Protein AF-A0A7W0XUT1-F1 (afdb_monomer)

Secondary structure (DSSP, 8-state):
-HHHHHHHHHHHHHHHHHHHHHHHHHHHHHGGG-HHHHHHHHHHHHHHTT-EEEEEEEETTEEEEEEEEEEEETTTEEEEEEEEEEE--S-----

pLDDT: mean 86.57, std 13.82, range [51.31, 97.94]

Structure (mmCIF, N/CA/C/O backbone):
data_AF-A0A7W0XUT1-F1
#
_entry.id   AF-A0A7W0XUT1-F1
#
loop_
_atom_site.group_PDB
_atom_site.id
_atom_site.type_symbol
_atom_site.label_atom_id
_atom_site.label_alt_id
_atom_site.label_comp_id
_atom_site.label_asym_id
_atom_site.label_entity_id
_atom_site.label_seq_id
_atom_site.pdbx_PDB_ins_code
_atom_site.Cartn_x
_atom_site.Cartn_y
_atom_site.Cartn_z
_atom_site.occupancy
_atom_site.B_iso_or_equiv
_atom_site.auth_seq_id
_atom_site.auth_comp_id
_atom_site.auth_asym_id
_atom_site.auth_atom_id
_atom_site.pdbx_PDB_model_num
ATOM 1 N N . MET A 1 1 ? 29.095 6.096 -16.120 1.00 51.56 1 MET A N 1
ATOM 2 C CA . MET A 1 1 ? 27.769 5.636 -16.597 1.00 51.56 1 MET A CA 1
ATOM 3 C C . MET A 1 1 ? 27.053 4.682 -15.627 1.00 51.56 1 MET A C 1
ATOM 5 O O . MET A 1 1 ? 25.838 4.635 -15.679 1.00 51.56 1 MET A O 1
ATOM 9 N N . PHE A 1 2 ? 27.736 4.001 -14.688 1.00 54.06 2 PHE A N 1
ATOM 10 C CA . PHE A 1 2 ? 27.091 3.185 -13.634 1.00 54.06 2 PHE A CA 1
ATOM 11 C C . PHE A 1 2 ? 26.157 3.965 -12.680 1.00 54.06 2 PHE A C 1
ATOM 13 O O . PHE A 1 2 ? 25.165 3.417 -12.208 1.00 54.06 2 PHE A O 1
ATOM 20 N N . GLY A 1 3 ? 26.427 5.254 -12.436 1.00 58.75 3 GLY A N 1
ATOM 21 C CA . GLY A 1 3 ? 25.627 6.084 -11.522 1.00 58.75 3 GLY A CA 1
ATOM 22 C C . GLY A 1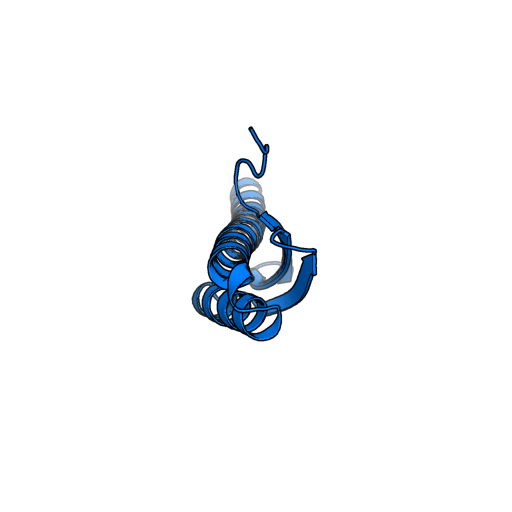 3 ? 24.197 6.391 -11.993 1.00 58.75 3 GLY A C 1
ATOM 23 O O . GLY A 1 3 ? 23.312 6.547 -11.160 1.00 58.75 3 GLY A O 1
ATOM 24 N N . LEU A 1 4 ? 23.941 6.417 -13.308 1.00 59.56 4 LEU A N 1
ATOM 25 C CA . LEU A 1 4 ? 22.595 6.663 -13.850 1.00 59.56 4 LEU A CA 1
ATOM 26 C C . LEU A 1 4 ? 21.668 5.448 -13.664 1.00 59.56 4 LEU A C 1
ATOM 28 O O . LEU A 1 4 ? 20.473 5.622 -13.449 1.00 59.56 4 LEU A O 1
ATOM 32 N N . TYR A 1 5 ? 22.221 4.231 -13.677 1.00 57.72 5 TYR A N 1
ATOM 33 C CA . TYR A 1 5 ? 21.459 2.987 -13.500 1.00 57.72 5 TYR A CA 1
ATOM 34 C C . TYR A 1 5 ? 21.072 2.721 -12.045 1.00 57.72 5 TYR A C 1
ATOM 36 O O . TYR A 1 5 ? 19.967 2.265 -11.764 1.00 57.72 5 TYR A O 1
ATOM 44 N N . LEU A 1 6 ? 21.965 3.041 -11.106 1.00 62.06 6 LEU A N 1
ATOM 45 C CA . LEU A 1 6 ? 21.640 2.989 -9.681 1.00 62.06 6 LEU A CA 1
ATOM 46 C C . LEU A 1 6 ? 20.543 4.011 -9.341 1.00 62.06 6 LEU A C 1
ATOM 48 O O . LEU A 1 6 ? 19.631 3.701 -8.580 1.00 62.06 6 LEU A O 1
ATOM 52 N N . GLY A 1 7 ? 20.580 5.196 -9.963 1.00 64.06 7 GLY A N 1
ATOM 53 C CA . GLY A 1 7 ? 19.574 6.241 -9.763 1.00 64.06 7 GLY A CA 1
ATOM 54 C C . GLY A 1 7 ? 18.156 5.832 -10.179 1.00 64.06 7 GLY A C 1
ATOM 55 O O . GLY A 1 7 ? 17.206 6.099 -9.444 1.00 64.06 7 GLY A O 1
ATOM 56 N N . SER A 1 8 ? 17.992 5.148 -11.315 1.00 65.69 8 SER A N 1
ATOM 57 C CA . SER A 1 8 ? 16.670 4.722 -11.797 1.00 65.69 8 SER A CA 1
ATOM 58 C C . SER A 1 8 ? 16.069 3.587 -10.962 1.00 65.69 8 SER A C 1
ATOM 60 O O . SER A 1 8 ? 14.876 3.625 -10.658 1.00 65.69 8 SER A O 1
ATOM 62 N N . ALA A 1 9 ? 16.886 2.624 -10.525 1.00 66.75 9 ALA A N 1
ATOM 63 C CA . ALA A 1 9 ? 16.443 1.543 -9.642 1.00 66.75 9 ALA A CA 1
ATOM 64 C C . ALA A 1 9 ? 16.015 2.062 -8.256 1.00 66.75 9 ALA A C 1
ATOM 66 O O . ALA A 1 9 ? 14.963 1.678 -7.740 1.00 66.75 9 ALA A O 1
ATOM 67 N N . VAL A 1 10 ? 16.791 2.985 -7.675 1.00 74.56 10 VAL A N 1
ATOM 68 C CA . VAL A 1 10 ? 16.459 3.623 -6.389 1.00 74.56 10 VAL A CA 1
ATOM 69 C C . VAL A 1 10 ? 15.175 4.443 -6.500 1.00 74.56 10 VAL A C 1
ATOM 71 O O . VAL A 1 10 ? 14.326 4.376 -5.613 1.00 74.56 10 VAL A O 1
ATOM 74 N N . LEU A 1 11 ? 14.979 5.163 -7.607 1.00 76.06 11 LEU A N 1
ATOM 75 C CA . LEU A 1 11 ? 13.768 5.949 -7.825 1.00 76.06 11 LEU A CA 1
ATOM 76 C C . LEU A 1 11 ? 12.512 5.071 -7.957 1.00 76.06 11 LEU A C 1
ATOM 78 O O . LEU A 1 11 ? 11.473 5.416 -7.396 1.00 76.06 11 LEU A O 1
ATOM 82 N N . ALA A 1 12 ? 12.596 3.935 -8.657 1.00 75.88 12 ALA A N 1
ATOM 83 C CA . ALA A 1 12 ? 11.486 2.983 -8.760 1.00 75.88 12 ALA A CA 1
ATOM 84 C C . ALA A 1 12 ? 11.105 2.409 -7.384 1.00 75.88 12 ALA A C 1
ATOM 86 O O . ALA A 1 12 ? 9.926 2.370 -7.029 1.00 75.88 12 ALA A O 1
ATOM 87 N N . ARG A 1 13 ? 12.104 2.052 -6.566 1.00 81.25 13 ARG A N 1
ATOM 88 C CA . ARG A 1 13 ? 11.886 1.580 -5.193 1.00 81.25 13 ARG A CA 1
ATOM 89 C C . ARG A 1 13 ? 11.253 2.648 -4.304 1.00 81.25 13 ARG A C 1
ATOM 91 O O . ARG A 1 13 ? 10.276 2.364 -3.619 1.00 81.25 13 ARG A O 1
ATOM 98 N N . HIS A 1 14 ? 11.773 3.871 -4.350 1.00 86.56 14 HIS A N 1
ATOM 99 C CA . HIS A 1 14 ? 11.273 4.968 -3.526 1.00 86.56 14 HIS A CA 1
ATOM 100 C C . HIS A 1 14 ? 9.825 5.338 -3.871 1.00 86.56 14 HIS A C 1
ATOM 102 O O . HIS A 1 14 ? 9.035 5.656 -2.983 1.00 86.56 14 HIS A O 1
ATOM 108 N N . ARG A 1 15 ? 9.447 5.238 -5.152 1.00 85.69 15 ARG A N 1
ATOM 109 C CA . ARG A 1 15 ? 8.051 5.392 -5.580 1.00 85.69 15 ARG A CA 1
ATOM 110 C C . ARG A 1 15 ? 7.151 4.303 -5.014 1.00 85.69 15 ARG A C 1
ATOM 112 O O . ARG A 1 15 ? 6.073 4.631 -4.530 1.00 85.69 15 ARG A O 1
ATOM 119 N N . ALA A 1 16 ? 7.585 3.044 -5.048 1.00 90.06 16 ALA A N 1
ATOM 120 C CA . ALA A 1 16 ? 6.805 1.941 -4.492 1.00 90.06 16 ALA A CA 1
ATOM 121 C C . ALA A 1 16 ? 6.599 2.096 -2.975 1.00 90.06 16 ALA A C 1
ATOM 123 O O . ALA A 1 16 ? 5.487 1.911 -2.488 1.00 90.06 16 ALA A O 1
ATOM 124 N N . GLU A 1 17 ? 7.637 2.498 -2.237 1.00 92.06 17 GLU A N 1
ATOM 125 C CA . GLU A 1 17 ? 7.540 2.773 -0.795 1.00 92.06 17 GLU A CA 1
ATOM 126 C C . GLU A 1 17 ? 6.620 3.968 -0.505 1.00 92.06 17 GLU A C 1
ATOM 128 O O . GLU A 1 17 ? 5.675 3.832 0.266 1.00 92.06 17 GLU A O 1
ATOM 133 N N . SER A 1 18 ? 6.791 5.083 -1.222 1.00 94.00 18 SER A N 1
ATOM 134 C CA . SER A 1 18 ? 5.929 6.267 -1.074 1.00 94.00 18 SER A CA 1
ATOM 135 C C . SER A 1 18 ? 4.456 5.961 -1.378 1.00 94.00 18 SER A C 1
ATOM 137 O O . SER A 1 18 ? 3.557 6.445 -0.691 1.00 94.00 18 SER A O 1
ATOM 139 N N . ALA A 1 19 ? 4.191 5.145 -2.403 1.00 94.38 19 ALA A N 1
ATOM 140 C CA . ALA A 1 19 ? 2.840 4.706 -2.740 1.00 94.38 19 ALA A CA 1
ATOM 141 C C . ALA A 1 19 ? 2.241 3.820 -1.639 1.00 94.38 19 ALA A C 1
ATOM 143 O O . ALA A 1 19 ? 1.073 3.993 -1.287 1.00 94.38 19 ALA A O 1
ATOM 144 N N . ALA A 1 20 ? 3.035 2.907 -1.069 1.00 95.38 20 ALA A N 1
ATOM 145 C CA . ALA A 1 20 ? 2.606 2.072 0.045 1.00 95.38 20 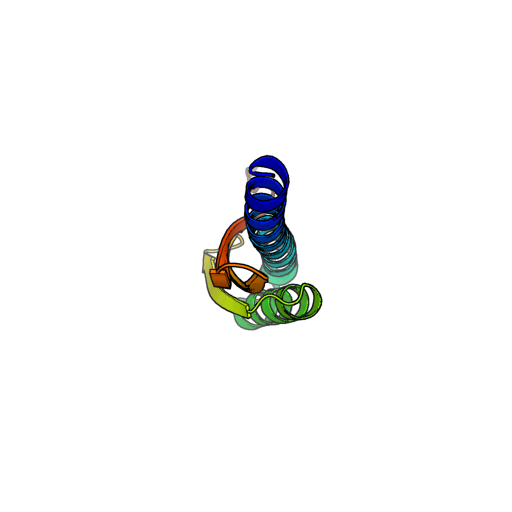ALA A CA 1
ATOM 146 C C . ALA A 1 20 ? 2.252 2.918 1.276 1.00 95.38 20 ALA A C 1
ATOM 148 O O . ALA A 1 20 ? 1.195 2.702 1.866 1.00 95.38 20 ALA A O 1
ATOM 149 N N . ASP A 1 21 ? 3.090 3.895 1.636 1.00 96.50 21 ASP A N 1
ATOM 150 C CA . ASP A 1 21 ? 2.887 4.755 2.808 1.00 96.50 21 ASP A CA 1
ATOM 151 C C . ASP A 1 21 ? 1.602 5.584 2.693 1.00 96.50 21 ASP A C 1
ATOM 153 O O . ASP A 1 21 ? 0.776 5.598 3.611 1.00 96.50 21 ASP A O 1
ATOM 157 N N . LEU A 1 22 ? 1.382 6.222 1.537 1.00 96.50 22 LEU A N 1
ATOM 158 C CA . LEU A 1 22 ? 0.165 6.994 1.282 1.00 96.50 22 LEU A CA 1
ATOM 159 C C . LEU A 1 22 ? -1.082 6.104 1.284 1.00 96.50 22 LEU A C 1
ATOM 161 O O . LEU A 1 22 ? -2.097 6.470 1.879 1.00 96.50 22 LEU A O 1
ATOM 165 N N . ALA A 1 23 ? -1.010 4.924 0.665 1.00 96.06 23 ALA A N 1
ATOM 166 C CA . ALA A 1 23 ? -2.116 3.973 0.664 1.00 96.06 23 ALA A CA 1
ATOM 167 C C . ALA A 1 23 ? -2.417 3.442 2.078 1.00 96.06 23 ALA A C 1
ATOM 169 O O . ALA A 1 23 ? -3.585 3.326 2.450 1.00 96.06 23 ALA A O 1
ATOM 170 N N . ALA A 1 24 ? -1.391 3.181 2.895 1.00 96.38 24 ALA A N 1
ATOM 171 C CA . ALA A 1 24 ? -1.553 2.743 4.279 1.00 96.38 24 ALA A CA 1
ATOM 172 C C . ALA A 1 24 ? -2.212 3.819 5.145 1.00 96.38 24 ALA A C 1
ATOM 174 O O . ALA A 1 24 ? -3.162 3.512 5.864 1.00 96.38 24 ALA A O 1
ATOM 175 N N . LEU A 1 25 ? -1.774 5.078 5.050 1.00 96.19 25 LEU A N 1
ATOM 176 C CA . LEU A 1 25 ? -2.399 6.192 5.771 1.00 96.19 25 LEU A CA 1
ATOM 177 C C . LEU A 1 25 ? -3.858 6.394 5.353 1.00 96.19 25 LEU A C 1
ATOM 179 O O . LEU A 1 25 ? -4.722 6.615 6.201 1.00 96.19 25 LEU A O 1
ATOM 183 N N . ALA A 1 26 ? -4.147 6.271 4.058 1.00 96.12 26 ALA A N 1
ATOM 184 C CA . ALA A 1 26 ? -5.498 6.416 3.542 1.00 96.12 26 ALA A CA 1
ATOM 185 C C . ALA A 1 26 ? -6.423 5.280 4.018 1.00 96.12 26 ALA A C 1
ATOM 187 O O . ALA A 1 26 ? -7.554 5.543 4.433 1.00 96.12 26 ALA A O 1
ATOM 188 N N . ALA A 1 27 ? -5.929 4.037 4.043 1.00 95.12 27 ALA A N 1
ATOM 189 C CA . ALA A 1 27 ? -6.649 2.912 4.638 1.00 95.12 27 ALA A CA 1
ATOM 190 C C . ALA A 1 27 ? -6.845 3.080 6.149 1.00 95.12 27 ALA A C 1
ATOM 192 O O . ALA A 1 27 ? -7.945 2.849 6.644 1.00 95.12 27 ALA A O 1
ATOM 193 N N . ALA A 1 28 ? -5.820 3.517 6.885 1.00 93.75 28 ALA A N 1
ATOM 194 C CA . ALA A 1 28 ? -5.923 3.759 8.323 1.00 93.75 28 ALA A CA 1
ATOM 195 C C . ALA A 1 28 ? -6.951 4.858 8.650 1.00 93.75 28 ALA A C 1
ATOM 197 O O . ALA A 1 28 ?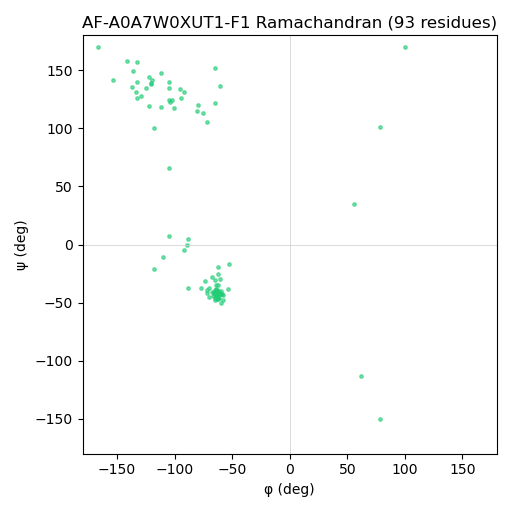 -7.741 4.701 9.577 1.00 93.75 28 ALA A O 1
ATOM 198 N N . GLY A 1 29 ? -7.010 5.933 7.855 1.00 92.94 29 GLY A N 1
ATOM 199 C CA . GLY A 1 29 ? -8.020 6.988 8.003 1.00 92.94 29 GLY A CA 1
ATOM 200 C C . GLY A 1 29 ? -9.454 6.513 7.732 1.00 92.94 29 GLY A C 1
ATOM 201 O O . GLY A 1 29 ? -10.399 7.007 8.343 1.00 92.94 29 GLY A O 1
ATOM 202 N N . ALA A 1 30 ? -9.623 5.521 6.855 1.00 94.56 30 ALA A N 1
ATOM 203 C CA . ALA A 1 30 ? -10.913 4.900 6.557 1.00 94.56 30 ALA A CA 1
ATOM 204 C C . ALA A 1 30 ? -11.228 3.666 7.427 1.00 94.56 30 ALA A C 1
ATOM 206 O O . ALA A 1 30 ? -12.347 3.158 7.373 1.00 94.56 30 ALA A O 1
ATOM 207 N N . ALA A 1 31 ? -10.303 3.220 8.28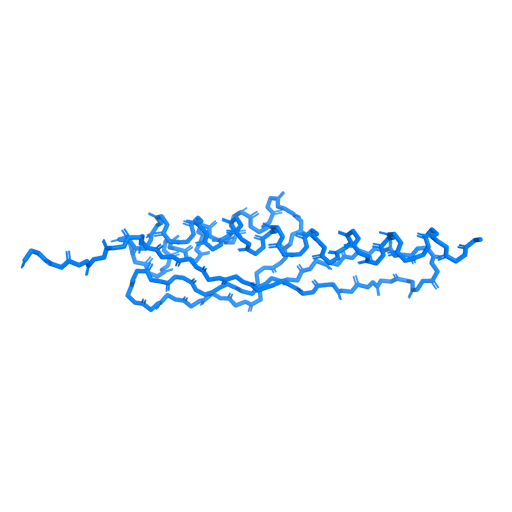3 1.00 93.00 31 ALA A N 1
ATOM 208 C CA . ALA A 1 31 ? -10.470 2.038 9.128 1.00 93.00 31 ALA A CA 1
ATOM 209 C C . ALA A 1 31 ? -11.744 2.031 10.003 1.00 93.00 31 ALA A C 1
ATOM 211 O O . ALA A 1 31 ? -12.370 0.973 10.097 1.00 93.00 31 ALA A O 1
ATOM 212 N N . PRO A 1 32 ? -12.205 3.159 10.591 1.00 93.12 32 PRO A N 1
ATOM 213 C CA . PRO A 1 32 ? -13.456 3.185 11.358 1.00 93.12 32 PRO A CA 1
ATOM 214 C C . PRO A 1 32 ? -14.711 2.848 10.537 1.00 93.12 32 PRO A C 1
ATOM 216 O O . PRO A 1 32 ? -15.736 2.490 11.105 1.00 93.12 32 PRO A O 1
ATOM 219 N N . GLN A 1 33 ? -14.639 2.961 9.207 1.00 93.81 33 GLN A N 1
ATOM 220 C CA . GLN A 1 33 ? -15.732 2.651 8.281 1.00 93.81 33 GLN A CA 1
ATOM 221 C C . GLN A 1 33 ? -15.71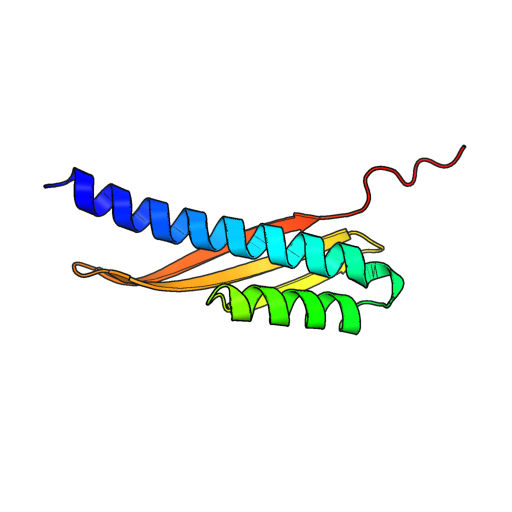8 1.179 7.828 1.00 93.81 33 GLN A C 1
ATOM 223 O O . GLN A 1 33 ? -16.579 0.768 7.053 1.00 93.81 33 GLN A O 1
ATOM 228 N N . GLY A 1 34 ? -14.753 0.382 8.298 1.00 93.81 34 GLY A N 1
ATOM 229 C CA . GLY A 1 34 ? -14.610 -1.036 7.976 1.00 93.81 34 GLY A CA 1
ATOM 230 C C . GLY A 1 34 ? -13.559 -1.336 6.904 1.00 93.81 34 GLY A C 1
ATOM 231 O O . GLY A 1 34 ? -13.016 -0.447 6.245 1.00 93.81 34 GLY A O 1
ATOM 232 N N . ALA A 1 35 ? -13.268 -2.630 6.739 1.00 93.31 35 ALA A N 1
ATOM 233 C CA . ALA A 1 35 ? -12.200 -3.120 5.867 1.00 93.31 35 ALA A CA 1
ATOM 234 C C . ALA A 1 35 ? -12.425 -2.776 4.386 1.00 93.31 35 ALA A C 1
ATOM 236 O O . ALA A 1 35 ? -11.477 -2.375 3.716 1.00 93.31 35 ALA A O 1
ATOM 237 N N . ASP A 1 36 ? -13.664 -2.857 3.895 1.00 95.81 36 ASP A N 1
ATOM 238 C CA . ASP A 1 36 ? -13.976 -2.571 2.489 1.00 95.81 36 ASP A CA 1
ATOM 239 C C . ASP A 1 36 ? -13.729 -1.096 2.142 1.00 95.81 36 ASP A C 1
ATOM 241 O O . ASP A 1 36 ? -13.126 -0.784 1.114 1.00 95.81 36 ASP A O 1
ATOM 245 N N . SER A 1 37 ? -14.121 -0.177 3.033 1.00 95.94 37 SER A N 1
ATOM 246 C CA . SER A 1 37 ? -13.859 1.259 2.864 1.00 95.94 37 SER A CA 1
ATOM 247 C C . SER A 1 37 ? -12.360 1.563 2.941 1.00 95.94 37 SER A C 1
ATOM 249 O O . SER A 1 37 ? -11.824 2.273 2.086 1.00 95.94 37 SER A O 1
ATOM 251 N N . ALA A 1 38 ? -11.660 0.960 3.910 1.00 95.81 38 ALA A N 1
ATOM 252 C CA . ALA A 1 38 ? -10.216 1.100 4.071 1.00 95.81 38 ALA A CA 1
ATOM 253 C C . ALA A 1 38 ? -9.439 0.615 2.839 1.00 95.81 38 ALA A C 1
ATOM 255 O O . ALA A 1 38 ? -8.615 1.353 2.294 1.00 95.81 38 ALA A O 1
ATOM 256 N N . CYS A 1 39 ? -9.728 -0.594 2.360 1.00 97.19 39 CYS A N 1
ATOM 257 C CA . CYS A 1 39 ? -9.044 -1.161 1.205 1.00 97.19 39 CYS A CA 1
ATOM 258 C C . CYS A 1 39 ? -9.424 -0.458 -0.099 1.00 97.19 39 CYS A C 1
ATOM 260 O O . CYS A 1 39 ? -8.538 -0.186 -0.906 1.00 97.19 39 CYS A O 1
ATOM 262 N N . GLY A 1 40 ? -10.687 -0.056 -0.272 1.00 97.81 40 GLY A N 1
ATOM 263 C CA . GLY A 1 40 ? -11.094 0.755 -1.419 1.00 97.81 40 GLY A CA 1
ATOM 264 C C . GLY A 1 40 ? -10.402 2.123 -1.450 1.00 97.81 40 GLY A C 1
ATOM 265 O O . GLY A 1 40 ? -10.069 2.630 -2.521 1.00 97.81 40 GLY A O 1
ATOM 266 N N . GLN A 1 41 ? -10.136 2.730 -0.288 1.00 97.38 41 GLN A N 1
ATOM 267 C CA . GLN A 1 41 ? -9.380 3.979 -0.217 1.00 97.38 41 GLN A CA 1
ATOM 268 C C . GLN A 1 41 ? -7.886 3.771 -0.516 1.00 97.38 41 GLN A C 1
ATOM 270 O O . GLN A 1 41 ? -7.311 4.569 -1.260 1.00 97.38 41 GLN A O 1
ATOM 275 N N . ALA A 1 42 ? -7.268 2.704 0.001 1.00 97.12 42 ALA A N 1
ATOM 276 C CA . ALA A 1 42 ? -5.895 2.340 -0.362 1.00 97.12 42 ALA A CA 1
ATOM 277 C C . ALA A 1 42 ? -5.743 2.086 -1.866 1.00 97.12 42 ALA A C 1
ATOM 279 O O . ALA A 1 42 ? -4.779 2.558 -2.461 1.00 97.12 42 ALA A O 1
ATOM 280 N N . GLU A 1 43 ? -6.698 1.392 -2.489 1.00 97.75 43 GLU A N 1
ATOM 281 C CA . GLU A 1 43 ? -6.682 1.110 -3.926 1.00 97.75 43 GLU A CA 1
ATOM 282 C C . GLU A 1 43 ? -6.745 2.394 -4.759 1.00 97.75 43 GLU A C 1
ATOM 284 O O . GLU A 1 43 ? -5.932 2.576 -5.665 1.00 97.75 43 GLU A O 1
ATOM 289 N N . ARG A 1 44 ? -7.639 3.331 -4.410 1.00 97.81 44 ARG A N 1
ATOM 290 C CA . ARG A 1 44 ? -7.726 4.641 -5.081 1.00 97.81 44 ARG A CA 1
ATOM 291 C C . ARG A 1 44 ? -6.408 5.413 -5.018 1.00 97.81 44 ARG A C 1
ATOM 293 O O . ARG A 1 44 ? -5.992 5.998 -6.017 1.00 97.81 44 ARG A O 1
ATOM 300 N N . VAL A 1 45 ? -5.752 5.418 -3.857 1.00 97.75 45 VAL A N 1
ATOM 301 C CA . VAL A 1 45 ? -4.469 6.113 -3.671 1.00 97.75 45 VAL A CA 1
ATOM 302 C C . VAL A 1 45 ? -3.341 5.409 -4.421 1.00 97.75 45 VAL A C 1
ATOM 304 O O . VAL A 1 45 ? -2.579 6.076 -5.117 1.00 97.75 45 VAL A O 1
ATOM 307 N N . ALA A 1 46 ? -3.255 4.079 -4.340 1.00 96.69 46 ALA A N 1
ATOM 308 C CA . ALA A 1 46 ? -2.265 3.301 -5.080 1.00 96.69 46 ALA A CA 1
ATOM 309 C C . ALA A 1 46 ? -2.399 3.534 -6.594 1.00 96.69 46 ALA A C 1
ATOM 311 O O . ALA A 1 46 ? -1.414 3.884 -7.244 1.00 96.69 46 ALA A O 1
ATOM 312 N N . ALA A 1 47 ? -3.620 3.465 -7.134 1.00 96.38 47 ALA A N 1
ATOM 313 C CA . ALA A 1 47 ? -3.887 3.730 -8.546 1.00 96.38 47 ALA A CA 1
ATOM 314 C C . ALA A 1 47 ? -3.471 5.153 -8.957 1.00 96.38 47 ALA A C 1
ATOM 316 O O . ALA A 1 47 ? -2.817 5.331 -9.983 1.00 96.38 47 ALA A O 1
ATOM 317 N N . GLY A 1 48 ? -3.764 6.164 -8.127 1.00 96.25 48 GLY A N 1
ATOM 318 C CA . GLY A 1 48 ? -3.310 7.543 -8.351 1.00 96.25 48 GLY A CA 1
ATOM 319 C C . GLY A 1 48 ? -1.783 7.707 -8.346 1.00 96.25 48 GLY A C 1
ATOM 320 O O . GLY A 1 48 ? -1.256 8.609 -8.994 1.00 96.25 48 GLY A O 1
ATOM 321 N N . MET A 1 49 ? -1.065 6.807 -7.669 1.00 94.38 49 MET A N 1
ATOM 322 C CA . MET A 1 49 ? 0.400 6.749 -7.638 1.00 94.38 49 MET A CA 1
ATOM 323 C C . MET A 1 49 ? 1.006 5.899 -8.768 1.00 94.38 49 MET A C 1
ATOM 325 O O . MET A 1 49 ? 2.224 5.722 -8.800 1.00 94.38 49 MET A O 1
ATOM 329 N N . ASN A 1 50 ? 0.194 5.393 -9.706 1.00 94.25 50 ASN A N 1
ATOM 330 C CA . ASN A 1 50 ? 0.593 4.386 -10.700 1.00 94.25 50 ASN A CA 1
ATOM 331 C C . ASN A 1 50 ? 1.168 3.112 -10.052 1.00 94.25 50 ASN A C 1
ATOM 333 O O . ASN A 1 50 ? 2.091 2.487 -10.573 1.00 94.25 50 ASN A O 1
ATOM 337 N N . ALA A 1 51 ? 0.623 2.748 -8.894 1.00 95.19 51 ALA A N 1
ATOM 338 C CA . ALA A 1 51 ? 0.918 1.520 -8.180 1.00 95.19 51 ALA A CA 1
ATOM 339 C C . ALA A 1 51 ? -0.309 0.602 -8.193 1.00 95.19 51 ALA A C 1
ATOM 341 O O . ALA A 1 51 ? -1.456 1.050 -8.142 1.00 95.19 51 ALA A O 1
ATOM 342 N N . ARG A 1 52 ? -0.075 -0.703 -8.218 1.00 96.50 52 ARG A N 1
ATOM 343 C CA 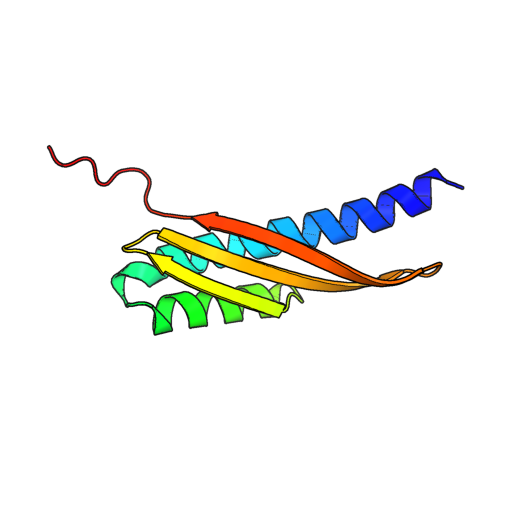. ARG A 1 52 ? -1.104 -1.723 -8.053 1.00 96.50 52 ARG A CA 1
ATOM 344 C C . ARG A 1 52 ? -1.152 -2.154 -6.595 1.00 96.50 52 ARG A C 1
ATOM 346 O O . ARG A 1 52 ? -0.115 -2.422 -5.998 1.00 96.50 52 ARG A O 1
ATOM 353 N N . LEU A 1 53 ? -2.351 -2.249 -6.028 1.00 97.06 53 LEU A N 1
ATOM 354 C CA . LEU A 1 53 ? -2.548 -2.830 -4.704 1.00 97.06 53 LEU A CA 1
ATOM 355 C C . LEU A 1 53 ? -2.422 -4.359 -4.795 1.00 97.06 53 LEU A C 1
ATOM 357 O O . LEU A 1 53 ? -3.260 -5.016 -5.408 1.00 97.06 53 LEU A O 1
ATOM 361 N N . ASP A 1 54 ? -1.379 -4.919 -4.183 1.00 97.44 54 ASP A N 1
ATOM 362 C CA . ASP A 1 54 ? -1.132 -6.367 -4.169 1.00 97.44 54 ASP A CA 1
ATOM 363 C C . ASP A 1 54 ? -1.842 -7.035 -2.986 1.00 97.44 54 ASP A C 1
ATOM 365 O O . ASP A 1 54 ? -2.346 -8.154 -3.083 1.00 97.44 54 ASP A O 1
ATOM 369 N N . SER A 1 55 ? -1.881 -6.349 -1.839 1.00 97.25 55 SER A N 1
ATOM 370 C CA . SER A 1 55 ? -2.604 -6.818 -0.660 1.00 97.25 55 SER A CA 1
ATOM 371 C C . SER A 1 55 ? -3.044 -5.658 0.223 1.00 97.25 55 SER A C 1
ATOM 373 O O . SER A 1 55 ? -2.256 -4.744 0.473 1.00 97.25 55 SER A O 1
ATOM 375 N N . CYS A 1 56 ? -4.240 -5.769 0.790 1.00 97.12 56 CYS A N 1
ATOM 376 C CA . CYS A 1 56 ? -4.715 -4.912 1.865 1.00 97.12 56 CYS A CA 1
ATOM 377 C C . CYS A 1 56 ? -5.249 -5.774 3.007 1.00 97.12 56 CYS A C 1
ATOM 379 O O . CYS A 1 56 ? -6.071 -6.666 2.793 1.00 97.12 56 CYS A O 1
ATOM 381 N N . ARG A 1 57 ? -4.765 -5.524 4.223 1.00 96.62 57 ARG A N 1
ATOM 382 C CA . ARG A 1 57 ? -5.258 -6.174 5.437 1.00 96.62 57 ARG A CA 1
ATOM 383 C C . ARG A 1 57 ? -5.494 -5.123 6.505 1.00 96.62 57 ARG A C 1
ATOM 385 O O . ARG A 1 57 ? -4.576 -4.392 6.859 1.00 96.62 57 ARG A O 1
ATOM 392 N N . LEU A 1 58 ? -6.703 -5.098 7.052 1.00 94.94 58 LEU A N 1
ATOM 393 C CA . LEU A 1 58 ? -7.043 -4.272 8.201 1.00 94.94 58 LEU A CA 1
ATOM 394 C C . LEU A 1 58 ? -7.114 -5.148 9.459 1.00 94.94 58 LEU A C 1
ATOM 396 O O . LEU A 1 58 ? -7.861 -6.124 9.498 1.00 94.94 58 LEU A O 1
ATOM 400 N N . VAL A 1 59 ? -6.324 -4.812 10.477 1.00 93.62 59 VAL A N 1
ATOM 401 C CA . VAL A 1 59 ? -6.320 -5.465 11.793 1.00 93.62 59 VAL A CA 1
ATOM 402 C C . VAL A 1 59 ? -6.707 -4.420 12.835 1.00 93.62 59 VAL A C 1
ATOM 404 O O . VAL A 1 59 ? -5.899 -3.574 13.218 1.00 93.62 59 VAL A O 1
ATOM 407 N N . GLY A 1 60 ? -7.970 -4.440 13.266 1.00 91.44 60 GLY A N 1
ATOM 408 C CA . GLY A 1 60 ? -8.531 -3.359 14.079 1.00 91.44 60 GLY A CA 1
ATOM 409 C C . GLY A 1 60 ? -8.516 -2.040 13.302 1.00 91.44 60 GLY A C 1
ATOM 410 O O . GLY A 1 60 ? -9.205 -1.914 12.297 1.00 91.44 60 GLY A O 1
ATOM 411 N N . LEU A 1 61 ? -7.701 -1.080 13.748 1.00 91.62 61 LEU A N 1
ATOM 412 C CA . LEU A 1 61 ? -7.488 0.210 13.072 1.00 91.62 61 LEU A CA 1
ATOM 413 C C . LEU A 1 61 ? -6.136 0.303 12.346 1.00 91.62 61 LEU A C 1
ATOM 415 O O . LEU A 1 61 ? -5.752 1.372 11.876 1.00 91.62 61 LEU A O 1
ATOM 419 N N . VAL A 1 62 ? -5.395 -0.803 12.282 1.00 94.19 62 VAL A N 1
ATOM 420 C CA . VAL A 1 62 ? -4.074 -0.859 11.659 1.00 94.19 62 VAL A CA 1
ATOM 421 C C . VAL A 1 62 ? -4.200 -1.454 10.263 1.00 94.19 62 VAL A C 1
ATOM 423 O O . VAL A 1 62 ? -4.573 -2.616 10.111 1.00 94.19 62 VAL A O 1
ATOM 426 N N . ALA A 1 63 ? -3.863 -0.672 9.245 1.00 96.12 63 ALA A N 1
ATOM 427 C CA . ALA A 1 63 ? -3.806 -1.107 7.860 1.00 96.12 63 ALA A CA 1
ATOM 428 C C . ALA A 1 63 ? -2.396 -1.593 7.503 1.00 96.12 63 ALA A C 1
ATOM 430 O O . ALA A 1 63 ? -1.406 -0.911 7.761 1.00 96.12 63 ALA A O 1
ATOM 431 N N . GLU A 1 64 ? -2.312 -2.764 6.883 1.00 97.44 64 GLU A N 1
ATOM 432 C CA . GLU A 1 64 ? -1.119 -3.313 6.246 1.00 97.44 64 GLU A CA 1
ATOM 433 C C . GLU A 1 64 ? -1.330 -3.348 4.740 1.00 97.44 64 GLU A C 1
ATOM 435 O O . GLU A 1 64 ? -2.220 -4.050 4.248 1.00 97.44 64 GLU A O 1
ATOM 440 N N . ILE A 1 65 ? -0.490 -2.619 4.014 1.00 97.94 65 ILE A N 1
ATOM 441 C CA . ILE A 1 65 ? -0.602 -2.455 2.571 1.00 97.94 65 ILE A CA 1
ATOM 442 C C . ILE A 1 65 ? 0.667 -2.967 1.895 1.00 97.94 65 ILE A C 1
ATOM 444 O O . ILE A 1 65 ? 1.779 -2.713 2.360 1.00 97.94 65 ILE A O 1
ATOM 448 N N . GLN A 1 66 ? 0.490 -3.681 0.786 1.00 97.62 66 GLN A N 1
ATOM 449 C CA . GLN A 1 66 ? 1.554 -4.011 -0.160 1.00 97.62 66 GLN A CA 1
ATOM 450 C C . GLN A 1 66 ? 1.134 -3.544 -1.544 1.00 97.62 66 GLN A C 1
ATOM 452 O O . GLN A 1 66 ? -0.009 -3.771 -1.947 1.00 97.62 66 GLN A O 1
ATOM 457 N N . VAL A 1 67 ? 2.056 -2.905 -2.252 1.00 97.25 67 VAL A N 1
ATOM 458 C CA . VAL A 1 67 ? 1.849 -2.424 -3.615 1.00 97.25 67 VAL A CA 1
ATOM 459 C C . VAL A 1 67 ? 3.012 -2.821 -4.512 1.00 97.25 67 VAL A C 1
ATOM 461 O O . VAL A 1 67 ? 4.142 -2.988 -4.044 1.00 97.25 67 VAL A O 1
ATOM 464 N N . SER A 1 68 ? 2.742 -2.878 -5.808 1.00 95.69 68 SER A N 1
ATOM 465 C CA . SER A 1 68 ? 3.740 -3.033 -6.857 1.00 95.69 68 SER A CA 1
ATOM 466 C C . SER A 1 68 ? 3.696 -1.842 -7.812 1.00 95.69 68 SER A C 1
ATOM 468 O O . SER A 1 68 ? 2.635 -1.305 -8.119 1.00 95.69 68 SER A O 1
ATOM 470 N N . VAL A 1 69 ? 4.861 -1.399 -8.273 1.00 92.94 69 VAL A N 1
ATOM 471 C CA . VAL A 1 69 ? 5.015 -0.370 -9.304 1.00 92.94 69 VAL A CA 1
ATOM 472 C C . VAL A 1 69 ? 5.823 -0.977 -10.433 1.00 92.94 69 VAL A C 1
ATOM 474 O O . VAL A 1 69 ? 6.976 -1.363 -10.240 1.00 92.94 69 VAL A O 1
ATOM 477 N N . THR A 1 70 ? 5.220 -1.040 -11.611 1.00 89.88 70 THR A N 1
ATOM 478 C CA . THR A 1 70 ? 5.880 -1.507 -12.825 1.00 89.88 70 THR A CA 1
ATOM 479 C C . THR A 1 70 ? 6.439 -0.306 -13.576 1.00 89.88 70 THR A C 1
ATOM 481 O O . THR A 1 70 ? 5.721 0.652 -13.857 1.00 89.88 70 THR A O 1
ATOM 484 N N . THR A 1 71 ? 7.733 -0.332 -13.885 1.00 83.06 71 THR A N 1
ATOM 485 C CA . THR A 1 71 ? 8.410 0.738 -14.627 1.00 83.06 71 THR A CA 1
ATOM 486 C C . THR A 1 71 ? 9.257 0.151 -15.742 1.00 83.06 71 THR A C 1
ATOM 488 O O . THR A 1 71 ? 9.958 -0.836 -15.521 1.00 83.06 71 THR A O 1
ATOM 491 N N . GLU A 1 72 ? 9.269 0.791 -16.907 1.00 78.50 72 GLU A N 1
ATOM 492 C CA . GLU A 1 72 ? 10.231 0.456 -17.953 1.00 78.50 72 GLU A CA 1
ATOM 493 C C . GLU A 1 72 ? 11.588 1.092 -17.645 1.00 78.50 72 GLU A C 1
ATOM 495 O O . GLU A 1 72 ? 11.731 2.314 -17.552 1.00 78.50 72 GLU A O 1
ATOM 500 N N . LEU A 1 73 ? 12.609 0.252 -17.495 1.00 71.81 73 LEU A N 1
ATOM 501 C CA . LEU A 1 73 ? 13.996 0.683 -17.424 1.00 71.81 73 LEU A CA 1
ATOM 502 C C . LEU A 1 73 ? 14.668 0.411 -18.762 1.00 71.81 73 LEU A C 1
ATOM 504 O O . LEU A 1 73 ? 14.749 -0.732 -19.202 1.00 71.81 73 LEU A O 1
ATOM 508 N N . ALA A 1 74 ? 15.250 1.455 -19.353 1.00 64.88 74 ALA A N 1
ATOM 509 C CA . ALA A 1 74 ? 15.862 1.428 -20.685 1.00 64.88 74 ALA A CA 1
ATOM 510 C C . ALA A 1 74 ? 16.906 0.310 -20.925 1.00 64.88 74 ALA A C 1
ATOM 512 O O . ALA A 1 74 ? 17.237 0.035 -22.071 1.00 64.88 74 ALA A O 1
ATOM 513 N N . VAL A 1 75 ? 17.443 -0.319 -19.872 1.00 62.84 75 VAL A N 1
ATOM 514 C CA . VAL A 1 75 ? 18.486 -1.362 -19.965 1.00 62.84 75 VAL A CA 1
ATOM 515 C C . VAL A 1 75 ? 18.044 -2.725 -19.424 1.00 62.84 75 VAL A C 1
ATOM 517 O O . VAL A 1 75 ? 18.629 -3.737 -19.794 1.00 62.84 75 VAL A O 1
ATOM 520 N N . VAL A 1 76 ? 17.017 -2.777 -18.572 1.00 63.72 76 VAL A N 1
ATOM 521 C CA . VAL A 1 76 ? 16.559 -4.023 -17.918 1.00 63.72 76 VAL A CA 1
ATOM 522 C C . VAL A 1 76 ? 15.201 -4.480 -18.467 1.00 63.72 76 VAL A C 1
ATOM 524 O O . VAL A 1 76 ? 14.786 -5.607 -18.221 1.00 63.72 76 VAL A O 1
ATOM 527 N N . GLY A 1 77 ? 14.526 -3.627 -19.244 1.00 73.75 77 GLY A N 1
ATOM 528 C CA . GLY A 1 77 ? 13.144 -3.836 -19.655 1.00 73.75 77 GLY A CA 1
ATOM 529 C C . GLY A 1 77 ? 12.177 -3.479 -18.530 1.00 73.75 77 GLY A C 1
ATOM 530 O O . GLY A 1 77 ? 12.447 -2.599 -17.709 1.00 73.75 77 GLY A O 1
ATOM 531 N N . GLU A 1 78 ? 11.034 -4.151 -18.504 1.00 80.75 78 GLU A N 1
ATOM 532 C CA . GLU A 1 78 ? 10.036 -3.991 -17.453 1.00 80.75 78 GLU A CA 1
ATOM 533 C C . GLU A 1 78 ? 10.598 -4.472 -16.106 1.00 80.75 78 GLU A C 1
ATOM 535 O O . GLU A 1 78 ? 10.996 -5.629 -15.961 1.00 80.75 78 GLU A O 1
ATOM 540 N N . ALA A 1 79 ? 10.635 -3.591 -15.106 1.00 83.94 79 ALA A N 1
ATOM 541 C CA . ALA A 1 79 ? 10.966 -3.968 -13.739 1.00 83.94 79 ALA A CA 1
ATOM 542 C C . ALA A 1 79 ? 9.819 -3.627 -12.799 1.00 83.94 79 ALA A C 1
ATOM 544 O O . ALA A 1 79 ? 9.223 -2.552 -12.873 1.00 83.94 79 ALA A O 1
ATOM 545 N N . THR A 1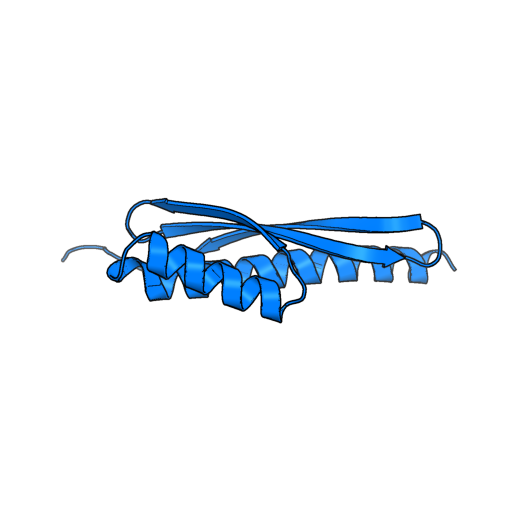 80 ? 9.563 -4.542 -11.871 1.00 88.75 80 THR A N 1
ATOM 546 C CA . THR A 1 80 ? 8.560 -4.366 -10.825 1.00 88.75 80 THR A CA 1
ATOM 547 C C . THR A 1 80 ? 9.255 -4.068 -9.502 1.00 88.75 80 THR A C 1
ATOM 549 O O . THR A 1 80 ? 10.111 -4.830 -9.050 1.00 88.75 80 THR A O 1
ATOM 552 N N . ALA A 1 81 ? 8.892 -2.953 -8.876 1.00 90.75 81 ALA A N 1
ATOM 553 C CA . ALA A 1 81 ? 9.309 -2.592 -7.529 1.00 90.75 81 ALA A CA 1
ATOM 554 C C . ALA A 1 81 ? 8.147 -2.805 -6.557 1.00 90.75 81 ALA A C 1
ATOM 556 O O . ALA A 1 81 ? 7.028 -2.382 -6.829 1.00 90.75 81 ALA A O 1
ATOM 557 N N . HIS A 1 82 ? 8.414 -3.422 -5.408 1.00 92.94 82 HIS A N 1
ATOM 558 C CA . HIS A 1 82 ? 7.407 -3.635 -4.370 1.00 92.94 82 HIS A CA 1
ATOM 559 C C . HIS A 1 82 ? 7.616 -2.677 -3.200 1.00 92.94 82 HIS A C 1
ATOM 561 O O . HIS A 1 82 ? 8.751 -2.439 -2.776 1.00 92.94 82 HIS A O 1
ATOM 567 N N . GLY A 1 83 ? 6.510 -2.163 -2.669 1.00 94.56 83 GLY A N 1
ATOM 568 C CA . GLY A 1 83 ? 6.452 -1.342 -1.468 1.00 94.56 83 GLY A CA 1
ATOM 569 C C . GLY A 1 83 ? 5.528 -1.975 -0.437 1.00 94.56 83 GLY A C 1
ATOM 570 O O . GLY A 1 83 ? 4.510 -2.576 -0.781 1.00 94.56 83 GLY A O 1
ATOM 571 N N . ARG A 1 84 ? 5.875 -1.844 0.842 1.00 96.38 84 ARG A N 1
ATOM 572 C CA . ARG A 1 84 ? 5.042 -2.300 1.955 1.00 96.38 84 ARG A CA 1
ATOM 573 C C . ARG A 1 84 ? 5.037 -1.240 3.037 1.00 96.38 84 ARG A C 1
ATOM 575 O O . ARG A 1 84 ? 6.099 -0.766 3.420 1.00 96.38 84 ARG A O 1
ATOM 582 N N . ALA A 1 85 ? 3.859 -0.954 3.570 1.00 96.69 85 ALA A N 1
ATOM 583 C CA . ALA A 1 85 ? 3.690 -0.005 4.655 1.00 96.69 85 ALA A CA 1
ATOM 584 C C . ALA A 1 85 ? 2.631 -0.483 5.646 1.00 96.69 85 ALA A C 1
ATOM 586 O O . ALA A 1 85 ? 1.761 -1.304 5.332 1.00 96.69 85 ALA A O 1
ATOM 587 N N . ARG A 1 86 ? 2.721 0.040 6.866 1.00 95.50 86 ARG A N 1
ATOM 588 C CA . ARG A 1 86 ? 1.740 -0.176 7.925 1.00 95.50 86 ARG A CA 1
ATOM 589 C C . ARG A 1 86 ? 1.407 1.162 8.564 1.00 95.50 86 ARG A C 1
ATOM 591 O O . ARG A 1 86 ? 2.318 1.873 8.974 1.00 95.50 86 ARG A O 1
ATOM 598 N N . ALA A 1 87 ? 0.122 1.458 8.712 1.00 95.06 87 ALA A N 1
ATOM 599 C CA . ALA A 1 87 ? -0.344 2.666 9.380 1.00 95.06 87 ALA A CA 1
ATOM 600 C C . ALA A 1 87 ? -1.500 2.357 10.331 1.00 95.06 87 ALA A C 1
ATOM 602 O O . ALA A 1 87 ? -2.286 1.445 10.098 1.00 95.06 87 ALA A O 1
ATOM 603 N N . GLY A 1 88 ? -1.599 3.128 11.405 1.00 90.44 88 GLY A N 1
ATOM 604 C CA . GLY A 1 88 ? -2.661 3.047 12.399 1.00 90.44 88 GLY A CA 1
ATOM 605 C C . GLY A 1 88 ? -2.630 4.288 13.291 1.00 90.44 88 GLY A C 1
ATOM 606 O O . GLY A 1 88 ? -1.684 5.074 13.201 1.00 90.44 88 GLY A O 1
ATOM 607 N N . PRO A 1 89 ? -3.652 4.498 14.129 1.00 85.25 89 PRO A N 1
ATOM 608 C CA . PRO A 1 89 ? -3.704 5.653 15.014 1.00 85.25 89 PRO A CA 1
ATOM 609 C C . PRO A 1 89 ? -2.513 5.666 15.980 1.00 85.25 89 PRO A C 1
ATOM 611 O O . PRO A 1 89 ? -2.164 4.644 16.576 1.00 85.25 89 PRO A O 1
ATOM 614 N N . VAL A 1 90 ? -1.912 6.845 16.161 1.00 81.31 90 VAL A N 1
ATOM 615 C CA . VAL A 1 90 ? -0.981 7.098 17.261 1.00 81.31 90 VAL A CA 1
ATOM 616 C C . VAL A 1 90 ? -1.831 7.155 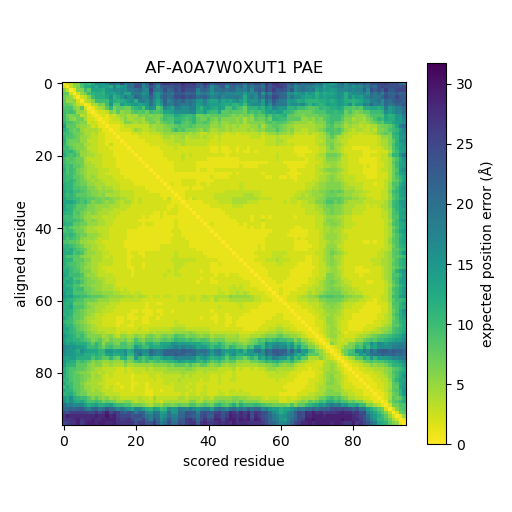18.531 1.00 81.31 90 VAL A C 1
ATOM 618 O O . VAL A 1 90 ? -2.588 8.097 18.728 1.00 81.31 90 VAL A O 1
ATOM 621 N N . SER A 1 91 ? -1.782 6.108 19.354 1.00 64.31 91 SER A N 1
ATOM 622 C CA . SER A 1 91 ? -2.496 6.009 20.640 1.00 64.31 91 SER A CA 1
ATOM 623 C C . SER A 1 91 ? -3.995 5.663 20.555 1.00 64.31 91 SER A C 1
ATOM 625 O O . SER A 1 91 ? -4.860 6.521 20.419 1.00 64.31 91 SER A O 1
ATOM 627 N N . ALA A 1 92 ? -4.321 4.396 20.813 1.00 56.69 92 ALA A N 1
ATOM 628 C CA . ALA A 1 92 ? -5.426 4.078 21.717 1.00 56.69 92 ALA A CA 1
ATOM 629 C C . ALA A 1 92 ? -4.803 3.608 23.040 1.00 56.69 92 ALA A C 1
ATOM 631 O O . ALA A 1 92 ? -4.866 2.433 23.385 1.00 56.69 92 ALA A O 1
ATOM 632 N N . THR A 1 93 ? -4.115 4.511 23.742 1.00 51.31 93 THR A N 1
ATOM 633 C CA . THR A 1 93 ? -3.866 4.325 25.176 1.00 51.31 93 THR A CA 1
ATOM 634 C C . THR A 1 93 ? -5.151 4.776 25.873 1.00 51.31 93 THR A C 1
ATOM 636 O O . THR A 1 93 ? -5.499 5.950 25.725 1.00 51.31 93 THR A O 1
ATOM 639 N N . PRO A 1 94 ? -5.907 3.891 26.550 1.00 59.56 94 PRO A N 1
ATOM 640 C CA . PRO A 1 94 ? -7.009 4.327 27.402 1.00 59.56 94 PRO A CA 1
ATOM 641 C C . PRO A 1 94 ? -6.452 5.152 28.578 1.00 59.56 94 PRO A C 1
ATOM 643 O O . PRO A 1 94 ? -5.297 4.927 28.952 1.00 59.56 94 PRO A O 1
ATOM 646 N N . PRO A 1 95 ? -7.228 6.093 29.148 1.00 58.00 95 PRO A N 1
ATOM 647 C CA . PRO A 1 95 ? -6.873 6.730 30.416 1.00 58.00 95 PRO A CA 1
ATOM 648 C C . PRO A 1 95 ? -6.757 5.716 31.563 1.00 58.00 95 PRO A C 1
ATOM 650 O O . PRO A 1 95 ? -7.474 4.688 31.525 1.00 58.00 95 PRO A O 1
#

Mean predicted aligned error: 6.34 Å

Nearest PDB structures (foldseek):
  4m5t-assembly3_E  TM=5.572E-01  e=3.889E-01  Homo sapiens
  6dv5-assembly1_J  TM=5.606E-01  e=1.959E+00  Homo sapiens
  6dv5-assembly1_P  TM=5.625E-01  e=3.506E+00  Homo sapiens
  7m30-assembly1_D  TM=4.933E-01  e=2.379E+00  Human betaherpesvirus 5

Solvent-accessible surface area (b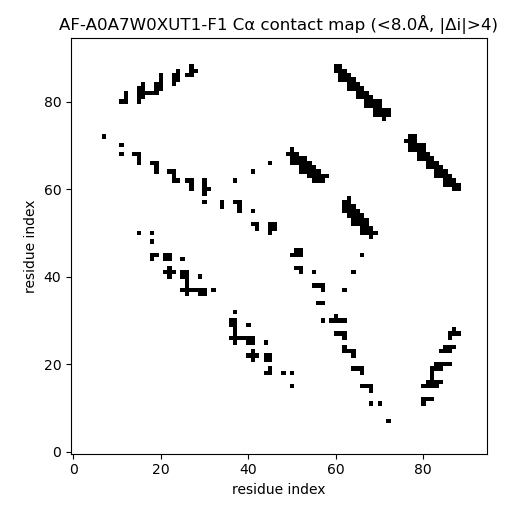ackbone atoms only — not comparable to full-atom values): 4889 Å² total; per-residue (Å²): 120,71,70,63,57,54,50,54,54,51,51,47,38,51,50,12,36,53,31,10,45,54,15,7,48,42,13,24,74,28,23,92,72,35,61,68,50,8,43,53,40,19,40,54,44,12,50,76,61,64,26,46,68,74,44,71,45,66,59,83,48,33,17,39,24,31,22,38,23,74,44,80,38,101,88,77,42,78,44,77,24,68,12,68,25,72,25,50,76,87,75,88,73,78,133

Foldseek 3Di:
DVVVVVVVVVVQQVLQAVLQAVLQVQLLVCPVVHQVSSNVRSQVSCVVSQWHWPDWDDDRSKIKTKIWHWDQDPPPGIDIHMHIDMDHDPDPPDD

Sequence (95 aa):
MFGLYLGSAVLARHRAESAADLAALAAAGAAPQGADSACGQAERVAAGMNARLDSCRLVGLVAEIQVSVTTELAVVGEATAHGRARAGPVSATPP

Radius of gyration: 15.38 Å; Cα contacts (8 Å, |Δi|>4): 182; chains: 1; bounding box: 44×14×51 Å